Protein AF-A0A377TSP8-F1 (afdb_monomer)

Radius of gyration: 26.3 Å; Cα contacts (8 Å, |Δi|>4): 72; chains: 1; bounding box: 46×57×57 Å

Nearest PDB structures (foldseek):
  7l5s-assembly1_A  TM=8.559E-01  e=8.366E-07  Haemophilus influenzae
  1eu1-assembly1_A  TM=8.272E-01  e=4.445E-06  Cereibacter sphaeroides
  1tmo-assembly1_A  TM=8.104E-01  e=2.132E-06  Shewanella massilia
  1h5n-assembly2_C  TM=8.090E-01  e=1.294E-05  Rhodobacter capsulatus
  1e61-assembly2_C  TM=8.055E-01  e=1.808E-05  Rhodobacter capsulatus

Structure (mmCIF, N/CA/C/O backbone):
data_AF-A0A377TSP8-F1
#
_entry.id   AF-A0A377TSP8-F1
#
loop_
_atom_site.group_PDB
_atom_site.id
_atom_site.type_symbol
_atom_site.label_atom_id
_atom_site.label_alt_id
_atom_site.label_comp_id
_atom_site.label_asym_id
_atom_site.label_entity_id
_atom_site.label_seq_id
_atom_site.pdbx_PDB_ins_code
_atom_site.Cartn_x
_atom_site.Cartn_y
_atom_site.Cartn_z
_atom_site.occupancy
_atom_site.B_iso_or_equiv
_atom_site.auth_seq_id
_atom_site.auth_comp_id
_atom_site.auth_asym_id
_atom_site.auth_atom_id
_atom_site.pdbx_PDB_model_num
ATOM 1 N N . MET A 1 1 ? -1.078 0.294 -23.246 1.00 33.03 1 MET A N 1
ATOM 2 C CA . MET A 1 1 ? -0.775 -0.503 -22.039 1.00 33.03 1 MET A CA 1
ATOM 3 C C . MET A 1 1 ? 0.302 -1.528 -22.399 1.00 33.03 1 MET A C 1
ATOM 5 O O . MET A 1 1 ? -0.019 -2.595 -22.901 1.00 33.03 1 MET A O 1
ATOM 9 N N . ARG A 1 2 ? 1.591 -1.161 -22.303 1.00 28.62 2 ARG A N 1
ATOM 10 C CA . ARG A 1 2 ? 2.708 -2.068 -22.632 1.00 28.62 2 ARG A CA 1
ATOM 11 C C . ARG A 1 2 ? 3.030 -2.880 -21.377 1.00 28.62 2 ARG A C 1
ATOM 13 O O . ARG A 1 2 ? 3.589 -2.342 -20.430 1.00 28.62 2 ARG A O 1
ATOM 20 N N . SER A 1 3 ? 2.580 -4.131 -21.360 1.00 34.50 3 SER A N 1
ATOM 21 C CA . SER A 1 3 ? 2.859 -5.092 -20.291 1.00 34.50 3 SER A CA 1
ATOM 22 C C . SER A 1 3 ? 4.369 -5.325 -20.169 1.00 34.50 3 SER A C 1
ATOM 24 O O . SER A 1 3 ? 5.072 -5.412 -21.179 1.00 34.50 3 SER A O 1
ATOM 26 N N . GLN A 1 4 ? 4.864 -5.386 -18.934 1.00 37.69 4 GLN A N 1
ATOM 27 C CA . GLN A 1 4 ? 6.254 -5.682 -18.598 1.00 37.69 4 GLN A CA 1
ATOM 28 C C . GLN A 1 4 ? 6.588 -7.142 -18.958 1.00 37.69 4 GLN A C 1
ATOM 30 O O . GLN A 1 4 ? 6.517 -8.024 -18.113 1.00 37.69 4 GLN A O 1
ATOM 35 N N . ASP A 1 5 ? 6.952 -7.406 -20.215 1.00 39.69 5 ASP A N 1
ATOM 36 C CA . ASP A 1 5 ? 7.371 -8.741 -20.691 1.00 39.69 5 ASP A CA 1
ATOM 37 C C . ASP A 1 5 ? 8.892 -8.826 -20.952 1.00 39.69 5 ASP A C 1
ATOM 39 O O . ASP A 1 5 ? 9.385 -9.650 -21.720 1.00 39.69 5 ASP A O 1
ATOM 43 N N . ARG A 1 6 ? 9.683 -7.944 -20.323 1.00 42.44 6 ARG A N 1
ATOM 44 C CA . ARG A 1 6 ? 11.152 -7.941 -20.438 1.00 42.44 6 ARG A CA 1
ATOM 45 C C . ARG A 1 6 ? 11.758 -8.910 -19.419 1.00 42.44 6 ARG A C 1
ATOM 47 O O . ARG A 1 6 ? 12.236 -8.485 -18.376 1.00 42.44 6 ARG A O 1
ATOM 54 N N . GLY A 1 7 ? 11.703 -10.214 -19.691 1.00 41.88 7 GLY A N 1
ATOM 55 C CA . GLY A 1 7 ? 12.480 -11.187 -18.906 1.00 41.88 7 GLY A CA 1
ATOM 56 C C . GLY A 1 7 ? 12.037 -12.646 -18.973 1.00 41.88 7 GLY A C 1
ATOM 57 O O . GLY A 1 7 ? 12.792 -13.531 -18.571 1.00 41.88 7 GLY A O 1
ATOM 58 N N . ARG A 1 8 ? 10.849 -12.957 -19.503 1.00 48.16 8 ARG A N 1
ATOM 59 C CA . ARG A 1 8 ? 10.430 -14.355 -19.6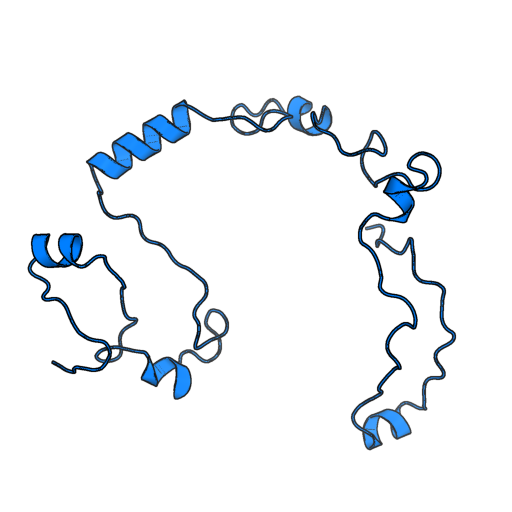48 1.00 48.16 8 ARG A CA 1
ATOM 60 C C . ARG A 1 8 ? 11.075 -14.962 -20.890 1.00 48.16 8 ARG A C 1
ATOM 62 O O . ARG A 1 8 ? 10.589 -14.794 -22.005 1.00 48.16 8 ARG A O 1
ATOM 69 N N . ARG A 1 9 ? 12.147 -15.744 -20.704 1.00 49.00 9 ARG A N 1
ATOM 70 C CA . ARG A 1 9 ? 12.469 -16.815 -21.660 1.00 49.00 9 ARG A CA 1
ATOM 71 C C . ARG A 1 9 ? 11.194 -17.645 -21.803 1.00 49.00 9 ARG A C 1
ATO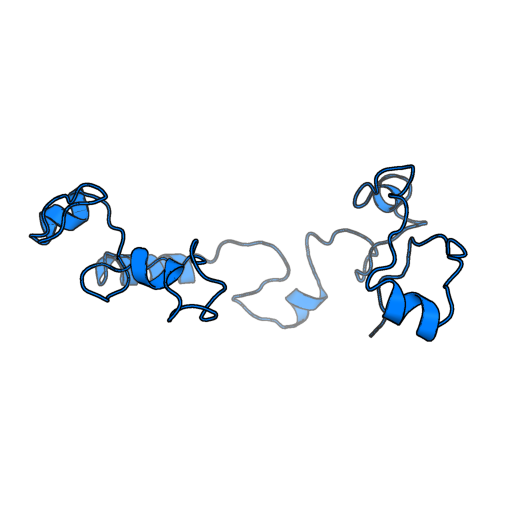M 73 O O . ARG A 1 9 ? 10.751 -18.228 -20.815 1.00 49.00 9 ARG A O 1
ATOM 80 N N . ARG A 1 10 ? 10.575 -17.648 -22.988 1.00 51.38 10 ARG A N 1
ATOM 81 C CA . ARG A 1 10 ? 9.418 -18.498 -23.289 1.00 51.38 10 ARG A CA 1
ATOM 82 C C . ARG A 1 10 ? 9.857 -19.949 -23.109 1.00 51.38 10 ARG A C 1
ATOM 84 O O . ARG A 1 10 ? 10.445 -20.535 -24.011 1.00 51.38 10 ARG A O 1
ATOM 91 N N . ARG A 1 11 ? 9.636 -20.513 -21.920 1.00 58.72 11 ARG A N 1
ATOM 92 C CA . ARG A 1 11 ? 9.660 -21.962 -21.749 1.00 58.72 11 ARG A CA 1
ATOM 93 C C . ARG A 1 11 ? 8.493 -22.478 -22.580 1.00 58.72 11 ARG A C 1
ATOM 95 O O . ARG A 1 11 ? 7.370 -22.009 -22.409 1.00 58.72 11 ARG A O 1
ATOM 102 N N . VAL A 1 12 ? 8.780 -23.372 -23.520 1.00 64.56 12 VAL A N 1
ATOM 103 C CA . VAL A 1 12 ? 7.733 -24.123 -24.209 1.00 64.56 12 VAL A CA 1
ATOM 104 C C . VAL A 1 12 ? 7.140 -25.039 -23.155 1.00 64.56 12 VAL A C 1
ATOM 106 O O . VAL A 1 12 ? 7.745 -26.028 -22.755 1.00 64.56 12 VAL A O 1
ATOM 109 N N . ILE A 1 13 ? 6.006 -24.617 -22.619 1.00 73.62 13 ILE A N 1
ATOM 110 C CA . ILE A 1 13 ? 5.221 -25.406 -21.694 1.00 73.62 13 ILE A CA 1
ATOM 111 C C . ILE A 1 13 ? 4.329 -26.298 -22.555 1.00 73.62 13 ILE A C 1
ATOM 113 O O . ILE A 1 13 ? 3.540 -25.786 -23.348 1.00 73.62 13 ILE A O 1
ATOM 117 N N . ALA A 1 14 ? 4.472 -27.617 -22.423 1.00 81.25 14 ALA A N 1
ATOM 118 C CA . ALA A 1 14 ? 3.518 -28.549 -23.006 1.00 81.25 14 ALA A CA 1
ATOM 119 C C . ALA A 1 14 ? 2.203 -28.435 -22.225 1.00 81.25 14 ALA A C 1
ATOM 121 O O . ALA A 1 14 ? 2.173 -28.687 -21.021 1.00 81.25 14 ALA A O 1
ATOM 122 N N . LEU A 1 15 ? 1.145 -27.998 -22.902 1.00 88.69 15 LEU A N 1
ATOM 123 C CA . LEU A 1 15 ? -0.191 -27.905 -22.325 1.00 88.69 15 LEU A CA 1
ATOM 124 C C . LEU A 1 15 ? -0.973 -29.176 -22.690 1.00 88.69 15 LEU A C 1
ATOM 126 O O . LEU A 1 15 ? -0.930 -29.574 -23.858 1.00 88.69 15 LEU A O 1
ATOM 130 N N . PRO A 1 16 ? -1.669 -29.817 -21.735 1.00 90.06 16 PRO A N 1
ATOM 131 C CA . PRO A 1 16 ? -2.592 -30.905 -22.039 1.00 90.06 16 PRO A CA 1
ATOM 132 C C . PRO A 1 16 ? -3.800 -30.384 -22.833 1.00 90.06 16 PRO A C 1
ATOM 134 O O . PRO A 1 16 ? -3.989 -29.172 -22.991 1.00 90.06 16 PRO A O 1
ATOM 137 N N . SER A 1 17 ? -4.642 -31.298 -23.320 1.00 94.25 17 SER A N 1
ATOM 138 C CA . SER A 1 17 ? -5.948 -30.907 -23.851 1.00 94.25 17 SER A CA 1
ATOM 139 C C . SER A 1 17 ? -6.807 -30.270 -22.747 1.00 94.25 17 SER A C 1
ATOM 141 O O . SER A 1 17 ? -6.559 -30.464 -21.553 1.00 94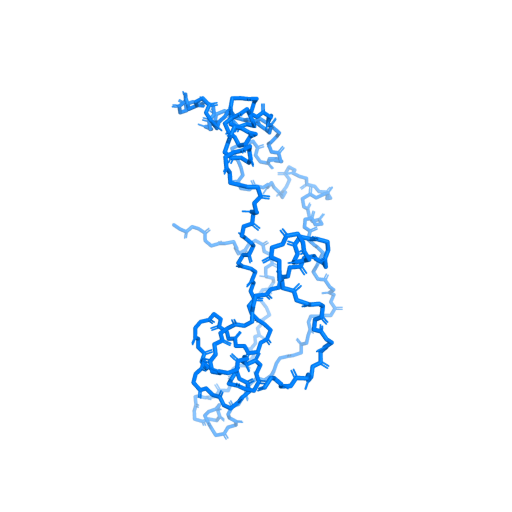.25 17 SER A O 1
ATOM 143 N N . PHE A 1 18 ? -7.824 -29.496 -23.134 1.00 94.44 18 PHE A N 1
ATOM 144 C CA . PHE A 1 18 ? -8.746 -28.911 -22.158 1.00 94.44 18 PHE A CA 1
ATOM 145 C C . PHE A 1 18 ? -9.475 -29.990 -21.347 1.00 94.44 18 PHE A C 1
ATOM 147 O O . PHE A 1 18 ? -9.597 -29.844 -20.134 1.00 94.44 18 PHE A O 1
ATOM 154 N N . ASP A 1 19 ? -9.901 -31.076 -21.997 1.00 97.25 19 ASP A N 1
ATOM 155 C CA . ASP A 1 19 ? -10.613 -32.172 -21.339 1.00 97.25 19 ASP A CA 1
ATOM 156 C C . ASP A 1 19 ? -9.725 -32.867 -20.301 1.00 97.25 19 ASP A C 1
ATOM 158 O O . ASP A 1 19 ? -10.157 -33.083 -19.168 1.00 97.25 19 ASP A O 1
ATOM 162 N N . ASP A 1 20 ? -8.461 -33.132 -20.644 1.00 94.12 20 ASP A N 1
ATOM 163 C CA . ASP A 1 20 ? -7.497 -33.727 -19.713 1.00 94.12 20 ASP A CA 1
ATOM 164 C C . ASP A 1 20 ? -7.201 -32.786 -18.536 1.00 94.12 20 ASP A C 1
ATOM 166 O O . ASP A 1 20 ? -7.173 -33.222 -17.386 1.00 94.12 20 ASP A O 1
ATOM 170 N N . PHE A 1 21 ? -7.025 -31.484 -18.793 1.00 94.62 21 PHE A N 1
ATOM 171 C CA . PHE A 1 21 ? -6.851 -30.479 -17.739 1.00 94.62 21 PHE A CA 1
ATOM 172 C C . PHE A 1 21 ? -8.064 -30.419 -16.806 1.00 94.62 21 PHE A C 1
ATOM 174 O O . PHE A 1 21 ? -7.906 -30.381 -15.586 1.00 94.62 21 PHE A O 1
ATOM 181 N N . TRP A 1 22 ? -9.272 -30.424 -17.367 1.00 95.88 22 TRP A N 1
ATOM 182 C CA . TRP A 1 22 ? -10.507 -30.354 -16.594 1.00 95.88 22 TRP A CA 1
ATOM 183 C C . TRP A 1 22 ? -10.696 -31.593 -15.714 1.00 95.88 22 TRP A C 1
ATOM 185 O O . TRP A 1 22 ? -11.108 -31.466 -14.563 1.00 95.88 22 TRP A O 1
ATOM 195 N N . GLN A 1 23 ? -10.333 -32.779 -16.217 1.00 96.31 23 GLN A N 1
ATOM 196 C CA . GLN A 1 23 ? -10.331 -34.018 -15.433 1.00 96.31 23 GLN A CA 1
ATOM 197 C C . GLN A 1 23 ? -9.258 -34.021 -14.332 1.00 96.31 23 GLN A C 1
ATOM 199 O O . GLN A 1 23 ? -9.509 -34.527 -13.240 1.00 96.31 23 GLN A O 1
ATOM 204 N N . GLN A 1 24 ? -8.078 -33.453 -14.595 1.00 94.38 24 GLN A N 1
ATOM 205 C CA . GLN A 1 24 ? -6.974 -33.367 -13.630 1.00 94.38 24 GLN A CA 1
ATOM 206 C C . GLN A 1 24 ? -7.186 -32.273 -12.567 1.00 94.38 24 GLN A C 1
ATOM 208 O O . GLN A 1 24 ? -6.638 -32.367 -11.470 1.00 94.38 24 GLN A O 1
ATOM 213 N N . GLY A 1 25 ? -7.965 -31.228 -12.870 1.00 95.25 25 GLY A N 1
ATOM 214 C CA . GLY A 1 25 ? -8.328 -30.126 -11.966 1.00 95.25 25 GLY A CA 1
ATOM 215 C C . GLY A 1 25 ? -7.217 -29.101 -11.696 1.00 95.25 25 GLY A C 1
ATOM 216 O O . GLY A 1 25 ? -7.502 -27.971 -11.296 1.00 95.25 25 GLY A O 1
ATOM 217 N N . VAL A 1 26 ? -5.955 -29.459 -11.937 1.00 93.44 26 VAL A N 1
ATOM 218 C CA . VAL A 1 26 ? -4.782 -28.592 -11.786 1.00 93.44 26 VAL A CA 1
ATOM 219 C C . VAL A 1 26 ? -3.700 -28.978 -12.794 1.00 93.44 26 VAL A C 1
ATOM 221 O O . VAL A 1 26 ? -3.556 -30.140 -13.159 1.00 93.44 26 VAL A O 1
ATOM 224 N N . LEU A 1 27 ? -2.916 -27.990 -13.226 1.00 91.00 27 LEU A N 1
ATOM 225 C CA . LEU A 1 27 ? -1.695 -28.186 -14.000 1.00 91.00 27 LEU A CA 1
ATOM 226 C C . LEU A 1 27 ? -0.538 -27.522 -13.254 1.00 91.00 27 LEU A C 1
ATOM 228 O O . LEU A 1 27 ? -0.496 -26.296 -13.130 1.00 91.00 27 LEU A O 1
ATOM 232 N N . GLU A 1 28 ? 0.385 -28.330 -12.742 1.00 87.94 28 GLU A N 1
ATOM 233 C CA . GLU A 1 28 ? 1.549 -27.851 -11.997 1.00 87.94 28 GLU A CA 1
ATOM 234 C C . GLU A 1 28 ? 2.776 -27.712 -12.904 1.00 87.94 28 GLU A C 1
ATOM 236 O O . GLU A 1 28 ? 3.043 -28.552 -13.763 1.00 87.94 28 GLU A O 1
ATOM 241 N N . TYR A 1 29 ? 3.561 -26.656 -12.684 1.00 83.56 29 TYR A N 1
ATOM 242 C CA . TYR A 1 29 ? 4.831 -26.440 -13.372 1.00 83.56 29 TYR A CA 1
ATOM 243 C C . TYR A 1 29 ? 5.986 -26.458 -12.386 1.00 83.56 29 TYR A C 1
ATOM 245 O O . TYR A 1 29 ? 5.882 -25.928 -11.278 1.00 83.56 29 TYR A O 1
ATOM 253 N N . SER A 1 30 ? 7.126 -26.991 -12.822 1.00 83.50 30 SER A N 1
ATOM 254 C CA . SER A 1 30 ? 8.354 -26.920 -12.038 1.00 83.50 30 SER A CA 1
ATOM 255 C C . SER A 1 30 ? 8.754 -25.466 -11.799 1.00 83.50 30 SER A C 1
ATOM 257 O O . SER A 1 30 ? 8.749 -24.638 -12.720 1.00 83.50 30 SER A O 1
ATOM 259 N N . ALA A 1 31 ? 9.159 -25.177 -10.563 1.00 82.25 31 ALA A N 1
ATOM 260 C CA . ALA A 1 31 ? 9.761 -23.901 -10.213 1.00 82.25 31 ALA A CA 1
ATOM 261 C C . ALA A 1 31 ? 10.954 -23.582 -11.144 1.00 82.25 31 ALA A C 1
ATOM 263 O O . ALA A 1 31 ? 11.619 -24.491 -11.658 1.00 82.25 31 ALA A O 1
ATOM 264 N N . PRO A 1 32 ? 11.238 -22.295 -11.404 1.00 81.81 32 PRO A N 1
ATOM 265 C CA . PRO A 1 32 ? 12.413 -21.918 -12.176 1.00 81.81 32 PRO A CA 1
ATOM 266 C C . PRO A 1 32 ? 13.694 -22.399 -11.478 1.00 81.81 32 PRO A C 1
ATOM 268 O O . PRO A 1 32 ? 13.832 -22.279 -10.266 1.00 81.81 32 PRO A O 1
ATOM 271 N N . GLU A 1 33 ? 14.657 -22.894 -12.260 1.00 84.62 33 GLU A N 1
ATOM 272 C CA . GLU A 1 33 ? 15.947 -23.399 -11.746 1.00 84.62 33 GLU A CA 1
ATOM 273 C C . GLU A 1 33 ? 16.790 -22.320 -11.063 1.00 84.62 33 GLU A C 1
ATOM 275 O O . GLU A 1 33 ? 17.664 -22.621 -10.255 1.00 84.62 33 GLU A O 1
ATOM 280 N N . ARG A 1 34 ? 16.566 -21.052 -11.421 1.00 85.81 34 ARG A N 1
ATOM 281 C CA . ARG A 1 34 ? 17.282 -19.907 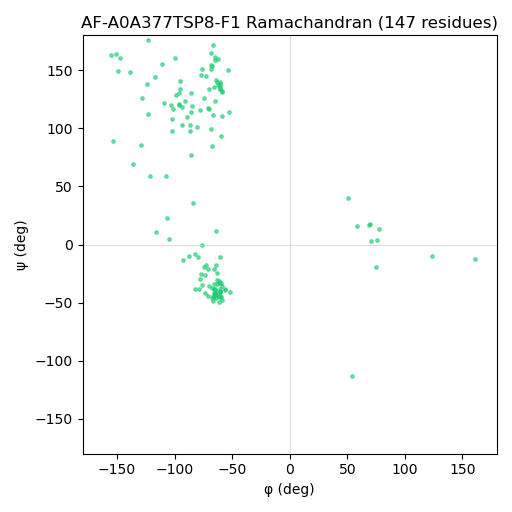-10.862 1.00 85.81 34 ARG A CA 1
ATOM 282 C C . ARG A 1 34 ? 16.283 -18.919 -10.274 1.00 85.81 34 ARG A C 1
ATOM 284 O O . ARG A 1 34 ? 15.271 -18.642 -10.926 1.00 85.81 34 ARG A O 1
ATOM 291 N N . PRO A 1 35 ? 16.569 -18.350 -9.092 1.00 86.75 35 PRO A N 1
ATOM 292 C CA . PRO A 1 35 ? 15.730 -17.312 -8.524 1.00 86.75 35 PRO A CA 1
ATOM 293 C C . PRO A 1 35 ? 15.757 -16.075 -9.423 1.00 86.75 35 PRO A C 1
ATOM 295 O O . PRO A 1 35 ? 16.798 -15.693 -9.962 1.00 86.75 35 PRO A O 1
ATOM 298 N N . GLN A 1 36 ? 14.606 -15.426 -9.568 1.00 88.50 36 GLN A N 1
ATOM 299 C CA . GLN A 1 36 ? 14.538 -14.119 -10.203 1.00 88.50 36 GLN A CA 1
ATOM 300 C C . GLN A 1 36 ? 15.007 -13.061 -9.200 1.00 88.50 36 GLN A C 1
ATOM 302 O O . GLN A 1 36 ? 14.367 -12.848 -8.173 1.00 88.50 36 GLN A O 1
ATOM 307 N N . ILE A 1 37 ? 16.120 -12.390 -9.501 1.00 93.38 37 ILE A N 1
ATOM 308 C CA . ILE A 1 37 ? 16.652 -11.307 -8.669 1.00 93.38 37 ILE A CA 1
ATOM 309 C C . ILE A 1 37 ? 16.122 -9.977 -9.210 1.00 93.38 37 ILE A C 1
ATOM 311 O O . ILE A 1 37 ? 16.377 -9.615 -10.361 1.00 93.38 37 ILE A O 1
ATOM 315 N N . PHE A 1 38 ? 15.367 -9.250 -8.385 1.00 94.75 38 PHE A N 1
ATOM 316 C CA . PHE A 1 38 ? 14.785 -7.964 -8.765 1.00 94.75 38 PHE A CA 1
ATOM 317 C C . PHE A 1 38 ? 15.879 -6.965 -9.176 1.00 94.75 38 PHE A C 1
ATOM 319 O O . PHE A 1 38 ? 16.871 -6.801 -8.469 1.00 94.75 38 PHE A O 1
ATOM 326 N N . LEU A 1 39 ? 15.696 -6.314 -10.331 1.00 95.69 39 LEU A N 1
ATOM 327 C CA . LEU A 1 39 ? 16.616 -5.326 -10.917 1.00 95.69 39 LEU A CA 1
ATOM 328 C C . LEU A 1 39 ? 18.053 -5.813 -11.195 1.00 95.69 39 LEU A C 1
ATOM 330 O O . LEU A 1 39 ? 18.924 -4.979 -11.434 1.00 95.69 39 LEU A O 1
ATOM 334 N N . ALA A 1 40 ? 18.321 -7.124 -11.213 1.00 95.75 40 ALA A N 1
ATOM 335 C CA . ALA A 1 40 ? 19.672 -7.635 -11.466 1.00 95.75 40 ALA A CA 1
ATOM 336 C C . ALA A 1 40 ? 20.235 -7.202 -12.828 1.00 95.75 40 ALA A C 1
ATOM 338 O O . ALA A 1 40 ? 21.367 -6.730 -12.888 1.00 95.75 40 ALA A O 1
ATOM 339 N N . ASP A 1 41 ? 19.433 -7.292 -13.891 1.00 95.25 41 ASP A N 1
ATOM 340 C CA . ASP A 1 41 ? 19.858 -6.905 -15.242 1.00 95.25 41 ASP A CA 1
ATOM 341 C C . ASP A 1 41 ? 20.110 -5.394 -15.347 1.00 95.25 41 ASP A C 1
ATOM 343 O O . ASP A 1 41 ? 21.146 -4.980 -15.858 1.00 95.25 41 ASP A O 1
ATOM 347 N N . PHE A 1 42 ? 19.217 -4.568 -14.783 1.00 97.38 42 PHE A N 1
ATOM 348 C CA . PHE A 1 42 ? 19.408 -3.113 -14.706 1.00 97.38 42 PHE A CA 1
ATOM 349 C C . PHE A 1 42 ? 20.667 -2.744 -13.908 1.00 97.38 42 PHE A C 1
ATOM 351 O O . PHE A 1 42 ? 21.407 -1.848 -14.298 1.00 97.38 42 PHE A O 1
ATOM 358 N N . ARG A 1 43 ? 20.942 -3.444 -12.799 1.00 97.31 43 ARG A N 1
ATOM 359 C CA . ARG A 1 43 ? 22.166 -3.248 -12.008 1.00 97.31 43 ARG A CA 1
ATOM 360 C C . ARG A 1 43 ? 23.421 -3.650 -12.787 1.00 97.31 43 ARG A C 1
ATOM 362 O O . ARG A 1 43 ? 24.454 -3.015 -12.603 1.00 97.31 43 ARG A O 1
ATOM 369 N N . ALA A 1 44 ? 23.353 -4.718 -13.580 1.00 97.19 44 ALA A N 1
ATOM 370 C CA . ALA A 1 44 ? 24.486 -5.224 -14.346 1.00 97.19 44 ALA A CA 1
ATOM 371 C C . ALA A 1 44 ? 24.818 -4.335 -15.553 1.00 97.19 44 ALA A C 1
ATOM 373 O O . ALA A 1 44 ? 25.992 -4.091 -15.816 1.00 97.19 44 ALA A O 1
ATOM 374 N N . ASP A 1 45 ? 23.798 -3.860 -16.271 1.00 97.38 45 ASP A N 1
ATOM 375 C CA . ASP A 1 45 ? 23.949 -3.013 -17.455 1.00 97.38 45 ASP A CA 1
ATOM 376 C C . ASP A 1 45 ? 22.698 -2.123 -17.648 1.00 97.38 45 ASP A C 1
ATOM 378 O O . ASP A 1 45 ? 21.736 -2.524 -18.312 1.00 97.38 45 ASP A O 1
ATOM 382 N N . PRO A 1 46 ? 22.670 -0.916 -17.050 1.00 96.62 46 PRO A N 1
ATOM 383 C CA . PRO A 1 46 ? 21.497 -0.040 -17.082 1.00 96.62 46 PRO A CA 1
ATOM 384 C C . PRO A 1 46 ? 21.236 0.585 -18.457 1.00 96.62 46 PRO A C 1
ATOM 386 O O . PRO A 1 46 ? 20.107 0.984 -18.728 1.00 96.62 46 PRO A O 1
ATOM 389 N N . GLU A 1 47 ? 22.245 0.659 -19.328 1.00 96.81 47 GLU A N 1
ATOM 390 C CA . GLU A 1 47 ? 22.091 1.189 -20.688 1.00 96.81 47 GLU A CA 1
ATOM 391 C C . GLU A 1 47 ? 21.445 0.140 -21.603 1.00 96.81 47 GLU A C 1
ATOM 393 O O . GLU A 1 47 ? 20.570 0.455 -22.413 1.00 96.81 47 GLU A O 1
ATOM 398 N N . ARG A 1 48 ? 21.807 -1.139 -21.430 1.00 97.38 48 ARG A N 1
ATOM 399 C CA . ARG A 1 48 ? 21.172 -2.255 -22.143 1.00 97.38 48 ARG A CA 1
ATOM 400 C C . ARG A 1 48 ? 19.799 -2.622 -21.585 1.00 97.38 48 ARG A C 1
ATOM 402 O O . ARG A 1 48 ? 18.917 -3.023 -22.350 1.00 97.38 48 ARG A O 1
ATOM 409 N N . TYR A 1 49 ? 19.609 -2.504 -20.273 1.00 97.25 49 TYR A N 1
ATOM 410 C CA . TYR A 1 49 ? 18.372 -2.868 -19.580 1.00 97.25 49 TYR A CA 1
ATOM 411 C C . TYR A 1 49 ? 17.756 -1.679 -18.826 1.00 97.25 49 TYR A C 1
ATOM 413 O O . TYR A 1 49 ? 17.555 -1.771 -17.613 1.00 97.25 49 TYR A O 1
ATOM 421 N N . PRO A 1 50 ? 17.409 -0.573 -19.513 1.00 97.88 50 PRO A N 1
ATOM 422 C CA . PRO A 1 50 ? 16.905 0.627 -18.858 1.00 97.88 50 PRO A CA 1
ATOM 423 C C . PRO A 1 50 ? 15.521 0.401 -18.242 1.00 97.88 50 PRO A C 1
ATOM 425 O O . PRO A 1 50 ? 14.704 -0.388 -18.742 1.00 97.88 50 PRO A O 1
ATOM 428 N N . LEU A 1 51 ? 15.237 1.148 -17.174 1.00 97.75 51 LEU A N 1
ATOM 429 C CA . LEU A 1 51 ? 13.907 1.224 -16.574 1.00 97.75 51 LEU A CA 1
ATOM 430 C C . LEU A 1 51 ? 12.922 1.934 -17.508 1.00 97.75 51 LEU A C 1
ATOM 432 O O . LEU A 1 51 ? 13.294 2.613 -18.459 1.00 97.75 51 LEU A O 1
ATOM 436 N N . SER A 1 52 ? 11.628 1.790 -17.228 1.00 96.88 52 SER A N 1
ATOM 437 C CA . SER A 1 52 ? 10.557 2.432 -18.011 1.00 96.88 52 SER A CA 1
ATOM 438 C C . SER A 1 52 ? 10.270 3.876 -17.569 1.00 96.88 52 SER A C 1
ATOM 440 O O . SER A 1 52 ? 9.118 4.301 -17.562 1.00 96.88 52 SER A O 1
ATOM 442 N N . THR A 1 53 ? 11.305 4.612 -17.170 1.00 97.31 53 THR A N 1
ATOM 443 C CA . THR A 1 53 ? 11.258 6.040 -16.817 1.00 97.31 53 THR A CA 1
ATOM 444 C C . THR A 1 53 ? 11.758 6.894 -17.990 1.00 97.31 53 THR A C 1
ATOM 446 O O . THR A 1 53 ? 12.456 6.361 -18.858 1.00 97.31 53 THR A O 1
ATOM 449 N N . PRO A 1 54 ? 11.445 8.205 -18.048 1.00 96.88 54 PRO A N 1
ATOM 450 C CA . PRO A 1 54 ? 11.958 9.099 -19.092 1.00 96.88 54 PRO A CA 1
ATOM 451 C C . PRO A 1 54 ? 13.483 9.062 -19.257 1.00 96.88 54 PRO A C 1
ATOM 453 O O . PRO A 1 54 ? 13.980 9.044 -20.380 1.00 96.88 54 PRO A O 1
ATOM 456 N N . SER A 1 55 ? 14.225 9.005 -18.151 1.00 96.56 55 SER A N 1
ATOM 457 C CA . SER A 1 55 ? 15.692 8.899 -18.154 1.00 96.56 55 SER A CA 1
ATOM 458 C C . SER A 1 55 ? 16.239 7.478 -18.343 1.00 96.56 55 SER A C 1
ATOM 460 O O . SER A 1 55 ? 17.453 7.303 -18.441 1.00 96.56 55 SER A O 1
ATOM 462 N N . GLY A 1 56 ? 15.388 6.448 -18.314 1.00 97.62 56 GLY A N 1
ATOM 463 C CA . GLY A 1 56 ? 15.814 5.046 -18.252 1.00 97.62 56 GLY A CA 1
ATOM 464 C C . GLY A 1 56 ? 16.422 4.618 -16.906 1.00 97.62 56 GLY A C 1
ATOM 465 O O . GLY A 1 56 ? 16.858 3.475 -16.769 1.00 97.62 56 GLY A O 1
ATOM 466 N N . LYS A 1 57 ? 16.452 5.505 -15.901 1.00 97.31 57 LYS A N 1
ATOM 467 C CA . LYS A 1 57 ? 17.077 5.307 -14.579 1.00 97.31 57 LYS A CA 1
ATOM 468 C C . LYS A 1 57 ? 16.070 5.497 -13.443 1.00 97.31 57 LYS A C 1
ATOM 470 O O . LYS A 1 57 ? 14.913 5.849 -13.664 1.00 97.31 57 LYS A O 1
ATOM 475 N N . ILE A 1 58 ? 16.501 5.254 -12.206 1.00 97.81 58 ILE A N 1
ATOM 476 C CA . ILE A 1 58 ? 15.729 5.651 -11.022 1.00 97.81 58 ILE A CA 1
ATOM 477 C C . ILE A 1 58 ? 15.790 7.179 -10.925 1.00 97.81 58 ILE A C 1
ATOM 479 O O . ILE A 1 58 ? 16.871 7.747 -10.773 1.00 97.81 58 ILE A O 1
ATOM 483 N N . GLU A 1 59 ? 14.642 7.840 -11.028 1.00 97.75 59 GLU A N 1
ATOM 484 C CA . GLU A 1 59 ? 14.554 9.299 -10.987 1.00 97.75 59 GLU A CA 1
ATOM 485 C C . GLU A 1 59 ? 14.391 9.783 -9.548 1.00 97.75 59 GLU A C 1
ATOM 487 O O . GLU A 1 59 ? 13.343 9.600 -8.936 1.00 97.75 59 GLU A O 1
ATOM 492 N N . LEU A 1 60 ? 15.436 10.414 -9.007 1.00 97.81 60 LEU A N 1
ATOM 493 C CA . LEU A 1 60 ? 15.355 11.111 -7.716 1.00 97.81 60 LEU A CA 1
ATOM 494 C C . LEU A 1 60 ? 14.581 12.434 -7.831 1.00 97.81 60 LEU A C 1
ATOM 496 O O . LEU A 1 60 ? 13.986 12.891 -6.859 1.00 97.81 60 LEU A O 1
ATOM 500 N N . PHE A 1 61 ? 14.582 13.018 -9.032 1.00 98.12 61 PHE A N 1
ATOM 501 C CA . PHE A 1 61 ? 13.753 14.150 -9.419 1.00 98.12 61 PHE A CA 1
ATOM 502 C C . PHE A 1 61 ? 13.010 13.821 -10.719 1.00 98.12 61 PHE A C 1
ATOM 504 O O . PHE A 1 61 ? 13.638 13.485 -11.722 1.00 98.12 61 PHE A O 1
ATOM 511 N N . SER A 1 62 ? 11.687 13.953 -10.713 1.00 98.00 62 SER A N 1
ATOM 512 C CA . SER A 1 62 ? 10.815 13.782 -11.869 1.00 98.00 62 SER A CA 1
ATOM 513 C C . SER A 1 62 ? 10.394 15.140 -12.428 1.00 98.00 62 SER A C 1
ATOM 515 O O . SER A 1 62 ? 9.550 15.838 -11.859 1.00 98.00 62 SER A O 1
ATOM 517 N N . ALA A 1 63 ? 10.946 15.494 -13.592 1.00 97.62 63 ALA A N 1
ATOM 518 C CA . ALA A 1 63 ? 10.548 16.693 -14.330 1.00 97.62 63 ALA A CA 1
ATOM 519 C C . ALA A 1 63 ? 9.071 16.648 -14.752 1.00 97.62 63 ALA A C 1
ATOM 521 O O . ALA A 1 63 ? 8.403 17.679 -14.767 1.00 97.62 63 ALA A O 1
ATOM 522 N N . THR A 1 64 ? 8.545 15.454 -15.044 1.00 97.31 64 THR A N 1
ATOM 523 C CA . THR A 1 64 ? 7.128 15.255 -15.368 1.00 97.31 64 THR A CA 1
ATOM 524 C C . THR A 1 64 ? 6.229 15.664 -14.206 1.00 97.31 64 THR A C 1
ATOM 526 O O . THR A 1 64 ? 5.305 16.441 -14.415 1.00 97.31 64 THR A O 1
ATOM 529 N N . VAL A 1 65 ? 6.515 15.189 -12.987 1.00 97.50 65 VAL A N 1
ATOM 530 C CA . VAL A 1 65 ? 5.727 15.547 -11.794 1.00 97.50 65 VAL A CA 1
ATOM 531 C C . VAL A 1 65 ? 5.881 17.032 -11.466 1.00 97.50 65 VAL A C 1
ATOM 533 O O . VAL A 1 65 ? 4.883 17.715 -11.255 1.00 97.50 65 VAL A O 1
ATOM 536 N N . ALA A 1 66 ? 7.110 17.563 -11.498 1.00 97.62 66 ALA A N 1
ATOM 537 C CA . ALA A 1 66 ? 7.356 18.986 -11.260 1.00 97.62 66 ALA A CA 1
ATOM 538 C C . ALA A 1 66 ? 6.605 19.895 -12.253 1.00 97.62 66 ALA A C 1
ATOM 540 O O . ALA A 1 66 ? 6.119 20.957 -11.868 1.00 97.62 66 ALA A O 1
ATOM 541 N N . GLY A 1 67 ? 6.468 19.466 -13.512 1.00 97.81 67 GLY A N 1
ATOM 542 C CA . GLY A 1 67 ? 5.759 20.201 -14.560 1.00 97.81 67 GLY A CA 1
ATOM 543 C C . GLY A 1 67 ? 4.258 20.388 -14.312 1.00 97.81 67 GLY A C 1
ATOM 544 O O . GLY A 1 67 ? 3.669 21.281 -14.915 1.00 97.81 67 GLY A O 1
ATOM 545 N N . PHE A 1 68 ? 3.637 19.609 -13.417 1.00 97.62 68 PHE A N 1
ATOM 546 C CA . PHE A 1 68 ? 2.238 19.822 -13.025 1.00 97.62 68 PHE A CA 1
ATOM 547 C C . PHE A 1 68 ? 2.043 21.034 -12.105 1.00 97.62 68 PHE A C 1
ATOM 549 O O . PHE A 1 68 ? 0.929 21.540 -12.001 1.00 97.62 68 PHE A O 1
ATOM 556 N N . GLY A 1 69 ? 3.104 21.511 -11.443 1.00 96.38 69 GLY A N 1
ATOM 557 C CA . GLY A 1 69 ? 3.045 22.697 -10.584 1.00 96.38 69 GLY A CA 1
ATOM 558 C C . GLY A 1 69 ? 2.253 22.516 -9.281 1.00 96.38 69 GLY A C 1
ATOM 559 O O . GLY A 1 69 ? 1.868 23.509 -8.668 1.00 96.38 69 GLY A O 1
ATOM 560 N N . TYR A 1 70 ? 2.001 21.278 -8.844 1.00 95.19 70 TYR A N 1
ATOM 561 C CA . TYR A 1 70 ? 1.324 20.998 -7.574 1.00 95.19 70 TYR A CA 1
ATOM 562 C C . TYR A 1 70 ? 2.261 21.240 -6.387 1.00 95.19 70 TYR A C 1
ATOM 564 O O . TYR A 1 70 ? 3.353 20.674 -6.320 1.00 95.19 70 TYR A O 1
ATOM 572 N N . ARG A 1 71 ? 1.828 22.062 -5.425 1.00 92.25 71 ARG A N 1
ATOM 573 C CA . ARG A 1 71 ? 2.622 22.401 -4.230 1.00 92.25 71 ARG A CA 1
ATOM 574 C C . ARG A 1 71 ? 2.848 21.170 -3.352 1.00 92.25 71 ARG A C 1
ATOM 576 O O . ARG A 1 71 ? 3.938 20.971 -2.834 1.00 92.25 71 ARG A O 1
ATOM 583 N N . GLU A 1 72 ? 1.805 20.369 -3.180 1.00 92.62 72 GLU A N 1
ATOM 584 C CA . GLU A 1 72 ? 1.745 19.179 -2.331 1.00 92.62 72 GLU A CA 1
ATOM 585 C C . GLU A 1 72 ? 2.535 17.986 -2.893 1.00 92.62 72 GLU A C 1
ATOM 587 O O . GLU A 1 72 ? 2.857 17.047 -2.165 1.00 92.62 72 GLU A O 1
ATOM 592 N N . CYS A 1 73 ? 2.867 18.021 -4.185 1.00 95.50 73 CYS A N 1
ATOM 593 C CA . CYS A 1 73 ? 3.557 16.946 -4.887 1.00 95.50 73 CYS A CA 1
ATOM 594 C C . CYS A 1 73 ? 4.672 17.521 -5.777 1.00 95.50 73 CYS A C 1
ATOM 596 O O . CYS A 1 73 ? 4.561 17.505 -7.006 1.00 95.50 73 CYS A O 1
ATOM 598 N N . PRO A 1 74 ? 5.754 18.056 -5.179 1.00 94.69 74 PRO A N 1
ATOM 599 C CA . PRO A 1 74 ? 6.916 18.469 -5.941 1.00 94.69 74 PRO A CA 1
ATOM 600 C C . PRO A 1 74 ? 7.562 17.243 -6.590 1.00 94.69 74 PRO A C 1
ATOM 602 O O . PRO A 1 74 ? 7.407 16.110 -6.136 1.00 94.69 74 PRO A O 1
ATOM 605 N N . GLY A 1 75 ? 8.340 17.465 -7.650 1.00 97.62 75 GLY A N 1
ATOM 606 C CA . GLY A 1 75 ? 8.983 16.390 -8.412 1.00 97.62 75 GLY A CA 1
ATOM 607 C C . GLY A 1 75 ? 10.023 15.558 -7.653 1.00 97.62 75 GLY A C 1
ATOM 608 O O . GLY A 1 75 ? 10.759 14.822 -8.291 1.00 97.62 75 GLY A O 1
ATOM 609 N N . HIS A 1 76 ? 10.139 15.666 -6.333 1.00 97.56 76 HIS A N 1
ATOM 610 C CA . HIS A 1 76 ? 11.076 14.910 -5.507 1.00 97.56 76 HIS A CA 1
ATOM 611 C C . HIS A 1 76 ? 10.475 14.643 -4.116 1.00 97.56 76 HIS A C 1
ATOM 613 O O . HIS A 1 76 ? 9.550 15.345 -3.702 1.00 97.56 76 HIS A O 1
ATOM 619 N N . PRO A 1 77 ? 10.995 13.651 -3.368 1.00 96.88 77 PRO A N 1
ATOM 620 C CA . PRO A 1 77 ? 10.597 13.431 -1.983 1.00 96.88 77 PRO A CA 1
ATOM 621 C C . PRO A 1 77 ? 10.866 14.668 -1.128 1.00 96.88 77 PRO A C 1
ATOM 623 O O . PRO A 1 77 ? 11.964 15.222 -1.156 1.00 96.88 77 PRO A O 1
ATOM 626 N N . TRP A 1 78 ? 9.877 15.076 -0.345 1.00 94.12 78 TRP A N 1
ATOM 627 C CA . TRP A 1 78 ? 9.949 16.285 0.463 1.00 94.12 78 TRP A CA 1
ATOM 628 C C . TRP A 1 78 ? 9.090 16.143 1.723 1.00 94.12 78 TRP A C 1
ATOM 630 O O . TRP A 1 78 ? 8.241 15.254 1.812 1.00 94.12 78 TRP A O 1
ATOM 640 N N . TRP A 1 79 ? 9.322 17.018 2.698 1.00 95.94 79 TRP A N 1
ATOM 641 C CA . TRP A 1 79 ? 8.516 17.121 3.911 1.00 95.94 79 TRP A CA 1
ATOM 642 C C . TRP A 1 79 ? 7.587 18.335 3.817 1.00 95.94 79 TRP A C 1
ATOM 644 O O . TRP A 1 79 ? 8.067 19.464 3.705 1.00 95.94 79 TRP A O 1
ATOM 654 N N . ASP A 1 80 ? 6.270 18.114 3.880 1.00 95.69 80 ASP A N 1
ATOM 655 C CA . ASP A 1 80 ? 5.283 19.199 3.875 1.00 95.69 80 ASP A CA 1
ATOM 656 C C . ASP A 1 80 ? 5.038 19.716 5.302 1.00 95.69 80 ASP A C 1
ATOM 658 O O . ASP A 1 80 ? 4.248 19.162 6.070 1.00 95.69 80 ASP A O 1
ATOM 662 N N . GLU A 1 81 ? 5.712 20.813 5.654 1.00 95.69 81 GLU A N 1
ATOM 663 C CA . GLU A 1 81 ? 5.576 21.444 6.971 1.00 95.69 81 GLU A CA 1
ATOM 664 C C . GLU A 1 81 ? 4.156 21.980 7.230 1.00 95.69 81 GLU A C 1
ATOM 666 O O . GLU A 1 81 ? 3.703 21.986 8.376 1.00 95.69 81 GLU A O 1
ATOM 671 N N . GLN A 1 82 ? 3.425 22.401 6.189 1.00 95.00 82 GLN A N 1
ATOM 672 C CA . GLN A 1 82 ? 2.058 22.914 6.345 1.00 95.00 82 GLN A CA 1
ATOM 673 C C . GLN A 1 82 ? 1.095 21.782 6.696 1.00 95.00 82 GLN A C 1
ATOM 675 O O . GLN A 1 82 ? 0.282 21.918 7.613 1.00 95.00 82 GLN A O 1
ATOM 680 N N . GLU A 1 83 ? 1.222 20.645 6.011 1.00 95.94 83 GLU A N 1
ATOM 681 C CA . GLU A 1 83 ? 0.435 19.452 6.318 1.00 95.94 83 GLU A CA 1
ATOM 682 C C . GLU A 1 83 ? 0.779 18.905 7.710 1.00 95.94 83 GLU A C 1
ATOM 684 O O . GLU A 1 83 ? -0.120 18.617 8.501 1.00 95.94 83 GLU A O 1
ATOM 689 N N . ALA A 1 84 ? 2.064 18.857 8.074 1.00 96.12 84 ALA A N 1
ATOM 690 C CA . ALA A 1 84 ? 2.481 18.457 9.416 1.00 96.12 84 ALA A CA 1
ATOM 691 C C . ALA A 1 84 ? 1.920 19.390 10.506 1.00 96.12 84 ALA A C 1
ATOM 693 O O . ALA A 1 84 ? 1.474 18.931 11.561 1.00 96.12 84 ALA A O 1
ATOM 694 N N . ALA A 1 85 ? 1.899 20.705 10.263 1.00 97.44 85 ALA A N 1
ATOM 695 C CA . ALA A 1 85 ? 1.300 21.671 11.179 1.00 97.44 85 ALA A CA 1
ATOM 696 C C . ALA A 1 85 ? -0.216 21.467 11.323 1.00 97.44 85 ALA A C 1
ATOM 698 O O . ALA A 1 85 ? -0.725 21.477 12.447 1.00 97.44 85 ALA A O 1
ATOM 699 N N . ARG A 1 86 ? -0.925 21.217 10.214 1.00 96.56 86 ARG A N 1
ATOM 700 C CA . ARG A 1 86 ? -2.360 20.897 10.213 1.00 96.56 86 ARG A CA 1
ATOM 701 C C . ARG A 1 86 ? -2.647 19.643 11.041 1.00 96.56 86 ARG A C 1
ATOM 703 O O . ARG A 1 86 ? -3.505 19.679 11.920 1.00 96.56 86 ARG A O 1
ATOM 710 N N . GLN A 1 87 ? -1.877 18.575 10.841 1.00 96.25 87 GLN A N 1
ATOM 711 C CA . GLN A 1 87 ? -2.011 17.329 11.604 1.00 96.25 87 GLN A CA 1
ATOM 712 C C . GLN A 1 87 ? -1.778 17.535 13.109 1.00 96.25 87 GLN A C 1
ATOM 714 O O . GLN A 1 87 ? -2.498 16.962 13.925 1.00 96.25 87 GLN A O 1
ATOM 719 N N . ARG A 1 88 ? -0.825 18.393 13.508 1.00 97.25 88 ARG A N 1
ATOM 720 C CA . ARG A 1 88 ? -0.603 18.742 14.926 1.00 97.25 88 ARG A CA 1
ATOM 721 C C . ARG A 1 88 ? -1.793 19.482 15.541 1.00 97.25 88 ARG A C 1
ATOM 723 O O . ARG A 1 88 ? -2.161 19.196 16.679 1.00 97.25 88 ARG A O 1
ATOM 730 N N . GLN A 1 89 ? -2.410 20.404 14.803 1.00 97.62 89 GLN A N 1
ATOM 731 C CA . GLN A 1 89 ? -3.618 21.104 15.257 1.00 97.62 89 GLN A CA 1
ATOM 732 C C . GLN A 1 89 ? -4.807 20.144 15.395 1.00 97.62 89 GLN A C 1
ATOM 734 O O . GLN A 1 89 ? -5.535 20.199 16.387 1.00 97.62 89 GLN A O 1
ATOM 739 N N . GLU A 1 90 ? -4.980 19.228 14.438 1.00 96.94 90 GLU A N 1
ATOM 740 C CA . GLU A 1 90 ? -6.009 18.189 14.516 1.00 96.94 90 GLU A CA 1
ATOM 741 C C . GLU A 1 90 ? -5.786 17.262 15.707 1.00 96.94 90 GLU A C 1
ATOM 743 O O . GLU A 1 90 ? -6.732 17.013 16.446 1.00 96.94 90 GLU A O 1
ATOM 748 N N . ALA A 1 91 ? -4.549 16.825 15.951 1.00 96.50 91 ALA A N 1
ATOM 749 C CA . ALA A 1 91 ? -4.202 15.990 17.097 1.00 96.50 91 ALA A CA 1
ATOM 750 C C . ALA A 1 91 ? -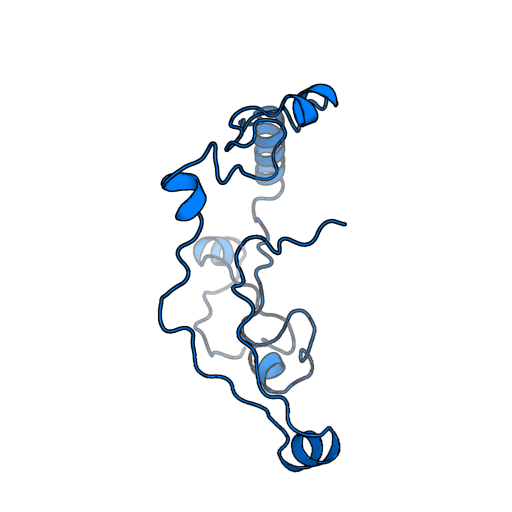4.442 16.700 18.441 1.00 96.50 91 ALA A C 1
ATOM 752 O O . ALA A 1 91 ? -4.861 16.065 19.406 1.00 96.50 91 ALA A O 1
ATOM 753 N N . ALA A 1 92 ? -4.242 18.021 18.513 1.00 96.50 92 ALA A N 1
ATOM 754 C CA . ALA A 1 92 ? -4.557 18.798 19.713 1.00 96.50 92 ALA A CA 1
ATOM 755 C C . ALA A 1 92 ? -6.068 18.827 20.012 1.00 96.50 92 ALA A C 1
ATOM 757 O O . ALA A 1 92 ? -6.469 18.827 21.175 1.00 96.50 92 ALA A O 1
ATOM 758 N N . ARG A 1 93 ? -6.914 18.824 18.972 1.00 96.88 93 ARG A N 1
ATOM 759 C CA . ARG A 1 93 ? -8.379 18.767 19.110 1.00 96.88 93 ARG A CA 1
ATOM 760 C C . ARG A 1 93 ? -8.896 17.337 19.310 1.00 96.88 93 ARG A C 1
ATOM 762 O O . ARG A 1 93 ? -9.826 17.123 20.084 1.00 96.88 93 ARG A O 1
ATOM 769 N N . TRP A 1 94 ? -8.301 16.373 18.614 1.00 96.44 94 TRP A N 1
ATOM 770 C CA . TRP A 1 94 ? -8.693 14.966 18.555 1.00 96.44 94 TRP A CA 1
ATOM 771 C C . TRP A 1 94 ? -7.468 14.078 18.836 1.00 96.44 94 TRP A C 1
ATOM 773 O O . TRP A 1 94 ? -6.800 13.622 17.910 1.00 96.44 94 TRP A O 1
ATOM 783 N N . PRO A 1 95 ? -7.160 13.796 20.114 1.00 94.50 95 PRO A N 1
ATOM 784 C CA . PRO A 1 95 ? -5.875 13.209 20.511 1.00 94.50 95 PRO A CA 1
ATOM 785 C C . PRO A 1 95 ? -5.734 11.708 20.225 1.00 94.50 95 PRO A C 1
ATOM 787 O O . PRO A 1 95 ? -4.707 11.120 20.547 1.00 94.50 95 PRO A O 1
ATOM 790 N N . LEU A 1 96 ? -6.756 11.061 19.655 1.00 94.50 96 LEU A N 1
ATOM 791 C CA . LEU A 1 96 ? -6.704 9.651 19.275 1.00 94.50 96 LEU A CA 1
ATOM 792 C C . LEU A 1 96 ? -6.663 9.522 17.755 1.00 94.50 96 LEU A C 1
ATOM 794 O O . LEU A 1 96 ? -7.594 9.937 17.068 1.00 94.50 96 LEU A O 1
ATOM 798 N N . HIS A 1 97 ? -5.613 8.883 17.244 1.00 95.00 97 HIS A N 1
ATOM 799 C CA . HIS A 1 97 ? -5.496 8.546 15.832 1.00 95.00 97 HIS A CA 1
ATOM 800 C C . HIS A 1 97 ? -6.077 7.149 15.567 1.00 95.00 97 HIS A C 1
ATOM 802 O O . HIS A 1 97 ? -5.654 6.166 16.179 1.00 95.00 97 HIS A O 1
ATOM 808 N N . LEU A 1 98 ? -7.049 7.047 14.658 1.00 94.69 98 LEU A N 1
ATOM 809 C CA . LEU A 1 98 ? -7.673 5.773 14.300 1.00 94.69 98 LEU A CA 1
ATOM 810 C C . LEU A 1 98 ? -6.857 5.058 13.218 1.00 94.69 98 LEU A C 1
ATOM 812 O O . LEU A 1 98 ? -6.815 5.499 12.073 1.00 94.69 98 LEU A O 1
ATOM 816 N N . LEU A 1 99 ? -6.277 3.910 13.565 1.00 95.38 99 LEU A N 1
ATOM 817 C CA . LEU A 1 99 ? -5.606 3.025 12.613 1.00 95.38 99 LEU A CA 1
ATOM 818 C C . LEU A 1 99 ? -6.560 1.916 12.147 1.00 95.38 99 LEU A C 1
ATOM 820 O O . LEU A 1 99 ? -7.019 1.107 12.952 1.00 95.38 99 LEU A O 1
ATOM 824 N N . SER A 1 100 ? -6.828 1.849 10.842 1.00 94.19 100 SER A N 1
ATOM 825 C CA . SER A 1 100 ? -7.708 0.859 10.199 1.00 94.19 100 SER A CA 1
ATOM 826 C C . SER A 1 100 ? -6.912 -0.177 9.394 1.00 94.19 100 SER A C 1
ATOM 828 O O . SER A 1 100 ? -7.069 -0.328 8.182 1.00 94.19 100 SER A O 1
ATOM 830 N N . SER A 1 101 ? -6.012 -0.892 10.073 1.00 93.19 101 SER A N 1
ATOM 831 C CA . SER A 1 101 ? -5.173 -1.917 9.444 1.00 93.19 101 SER A CA 1
ATOM 832 C C . SER A 1 101 ? -5.981 -3.109 8.911 1.00 93.19 101 SER A C 1
ATOM 834 O O . SER A 1 101 ? -7.135 -3.338 9.282 1.00 93.19 101 SER A O 1
ATOM 836 N N . GLN A 1 102 ? -5.368 -3.881 8.007 1.00 94.50 102 GLN A N 1
ATOM 837 C CA . GLN A 1 102 ? -6.022 -5.051 7.424 1.00 94.50 102 GLN A CA 1
ATOM 838 C C . GLN A 1 102 ? -6.384 -6.082 8.511 1.00 94.50 102 GLN A C 1
ATOM 840 O O . GLN A 1 102 ? -5.552 -6.394 9.369 1.00 94.50 102 GLN A O 1
ATOM 845 N N . PRO A 1 103 ? -7.614 -6.624 8.490 1.00 92.12 103 PRO A N 1
ATOM 846 C CA . PRO A 1 103 ? -8.077 -7.548 9.515 1.00 92.12 103 PRO A CA 1
ATOM 847 C C . PRO A 1 103 ? -7.409 -8.924 9.386 1.00 92.12 103 PRO A C 1
ATOM 849 O O . PRO A 1 103 ? -7.187 -9.426 8.291 1.00 92.12 103 PRO A O 1
ATOM 852 N N . ARG A 1 104 ? -7.139 -9.577 10.523 1.00 92.06 104 ARG A N 1
ATOM 853 C CA . ARG A 1 104 ? -6.486 -10.902 10.569 1.00 92.06 104 ARG A CA 1
ATOM 854 C C . ARG A 1 104 ? -7.424 -12.071 10.236 1.00 92.06 104 ARG A C 1
ATOM 856 O O . ARG A 1 104 ? -6.961 -13.106 9.776 1.00 92.06 104 ARG A O 1
ATOM 863 N N . ALA A 1 105 ? -8.715 -11.937 10.537 1.00 94.25 105 ALA A N 1
ATOM 864 C CA . ALA A 1 105 ? -9.685 -13.040 10.513 1.00 94.25 105 ALA A CA 1
ATOM 865 C C . ALA A 1 105 ? -10.641 -13.007 9.308 1.00 94.25 105 ALA A C 1
ATOM 867 O O . ALA A 1 105 ? -11.578 -13.800 9.242 1.00 94.25 105 ALA A O 1
ATOM 868 N N . ARG A 1 106 ? -10.433 -12.070 8.377 1.00 93.25 106 ARG A N 1
ATOM 869 C CA . ARG A 1 106 ? -11.273 -11.868 7.195 1.00 93.25 106 ARG A CA 1
ATOM 870 C C . ARG A 1 106 ? -10.473 -11.190 6.085 1.00 93.25 106 ARG A C 1
ATOM 872 O O . ARG A 1 106 ? -9.438 -10.589 6.355 1.00 93.25 106 ARG A O 1
ATOM 879 N N . LEU A 1 107 ? -10.964 -11.253 4.851 1.00 95.00 107 LEU A N 1
ATOM 880 C CA . LEU A 1 107 ? -10.344 -10.578 3.710 1.00 95.00 107 LEU A CA 1
ATOM 881 C C . LEU A 1 107 ? -11.133 -9.307 3.392 1.00 95.00 107 LEU A C 1
ATOM 883 O O . LEU A 1 107 ? -12.170 -9.357 2.734 1.00 95.00 107 LEU A O 1
ATOM 887 N N . HIS A 1 108 ? -10.657 -8.161 3.877 1.00 93.62 108 HIS A N 1
ATOM 888 C CA . HIS A 1 108 ? -11.430 -6.913 3.863 1.00 93.62 108 HIS A CA 1
ATOM 889 C C . HIS A 1 108 ? -12.801 -7.113 4.540 1.00 93.62 108 HIS A C 1
ATOM 891 O O . HIS A 1 108 ? -12.840 -7.357 5.745 1.00 93.62 108 HIS A O 1
ATOM 897 N N . SER A 1 109 ? -13.908 -7.025 3.798 1.00 94.25 109 SER A N 1
ATOM 898 C CA . SER A 1 109 ? -15.267 -7.328 4.270 1.00 94.25 109 SER A CA 1
ATOM 899 C C . SER A 1 109 ? -15.705 -8.775 4.006 1.00 94.25 109 SER A C 1
ATOM 901 O O . SER A 1 109 ? -16.706 -9.228 4.565 1.00 94.25 109 SER A O 1
ATOM 903 N N . GLN A 1 110 ? -14.980 -9.520 3.167 1.00 97.38 110 GLN A N 1
ATOM 904 C CA . GLN A 1 110 ? -15.328 -10.898 2.833 1.00 97.38 110 GLN A CA 1
ATOM 905 C C . GLN A 1 110 ? -15.206 -11.779 4.070 1.00 97.38 110 GLN A C 1
ATOM 907 O O . GLN A 1 110 ? -14.210 -11.705 4.786 1.00 97.38 110 GLN A O 1
ATOM 912 N N . TYR A 1 111 ? -16.203 -12.638 4.280 1.00 94.81 111 TYR A N 1
ATOM 913 C CA . TYR A 1 111 ? -16.318 -13.535 5.434 1.00 94.81 111 TYR A CA 1
ATOM 914 C C . TYR A 1 111 ? -16.580 -12.856 6.783 1.00 94.81 111 TYR A C 1
ATOM 916 O O . TYR A 1 111 ? -16.458 -13.513 7.815 1.00 94.81 111 TYR A O 1
ATOM 924 N N . ASP A 1 112 ? -17.013 -11.589 6.820 1.00 95.31 112 ASP A N 1
ATOM 925 C CA . ASP A 1 112 ? -17.292 -10.941 8.110 1.00 95.31 112 ASP A CA 1
ATOM 926 C C . ASP A 1 112 ? -18.402 -11.638 8.927 1.00 95.31 112 ASP A C 1
ATOM 928 O O . ASP A 1 112 ? -18.358 -11.690 10.156 1.00 95.31 112 ASP A O 1
ATOM 932 N N . HIS A 1 113 ? -19.375 -12.236 8.237 1.00 93.94 113 HIS A N 1
ATOM 933 C CA . HIS A 1 113 ? -20.443 -13.029 8.848 1.00 93.94 113 HIS A CA 1
ATOM 934 C C . HIS A 1 113 ? -20.008 -14.461 9.216 1.00 93.94 113 HIS A C 1
ATOM 936 O O . HIS A 1 113 ? -20.748 -15.171 9.901 1.00 93.94 113 HIS A O 1
ATOM 942 N N . GLY A 1 114 ? -18.830 -14.898 8.762 1.00 95.31 114 GLY A N 1
ATOM 943 C CA . GLY A 1 114 ? -18.299 -16.232 9.016 1.00 95.31 114 GLY A CA 1
ATOM 944 C C . GLY A 1 114 ? -17.957 -16.440 10.491 1.00 95.31 114 GLY A C 1
ATOM 945 O O . GLY A 1 114 ? -17.650 -15.495 11.219 1.00 95.31 114 GLY A O 1
ATOM 946 N N . SER A 1 115 ? -17.987 -17.695 10.939 1.00 96.00 115 SER A N 1
ATOM 947 C CA . SER A 1 115 ? -17.720 -18.061 12.338 1.00 96.00 115 SER A CA 1
ATOM 948 C C . SER A 1 115 ? -16.356 -17.566 12.830 1.00 96.00 115 SER A C 1
ATOM 950 O O . SER A 1 115 ? -16.264 -17.065 13.947 1.00 96.00 115 SER A O 1
ATOM 952 N N . VAL A 1 116 ? -15.323 -17.626 11.982 1.00 95.19 116 VAL A N 1
ATOM 953 C CA . VAL A 1 116 ? -13.957 -17.182 12.308 1.00 95.19 116 VAL A CA 1
ATOM 954 C C . VAL A 1 116 ? -13.895 -15.675 12.580 1.00 95.19 116 VAL A C 1
ATOM 956 O O . VAL A 1 116 ? -13.323 -15.271 13.588 1.00 95.19 116 VAL A O 1
ATOM 959 N N . SER A 1 117 ? -14.528 -14.844 11.740 1.00 95.25 117 SER A N 1
ATOM 960 C CA . SER A 1 117 ? -14.608 -13.391 11.973 1.00 95.25 117 SER A CA 1
ATOM 961 C C . SER A 1 117 ? -15.473 -13.072 13.195 1.00 95.25 117 SER A C 1
ATOM 963 O O . SER A 1 117 ? -15.085 -12.308 14.076 1.00 95.25 117 SER A O 1
ATOM 965 N N . ARG A 1 118 ? -16.646 -13.708 13.317 1.00 94.81 118 ARG A N 1
ATOM 966 C CA . ARG A 1 118 ? -17.549 -13.494 14.458 1.00 94.81 118 ARG A CA 1
ATOM 967 C C . ARG A 1 118 ? -16.908 -13.849 15.799 1.00 94.81 118 ARG A C 1
ATOM 969 O O . ARG A 1 118 ? -17.190 -13.167 16.779 1.00 94.81 118 ARG A O 1
ATOM 976 N N . ALA A 1 119 ? -16.031 -14.852 15.841 1.00 94.75 119 ALA A N 1
ATOM 977 C CA . ALA A 1 119 ? -15.308 -15.245 17.048 1.00 94.75 119 ALA A CA 1
ATOM 978 C C . ALA A 1 119 ? -14.322 -14.175 17.553 1.00 94.75 119 ALA A C 1
ATOM 980 O O . ALA A 1 119 ? -13.970 -14.188 18.729 1.00 94.75 119 ALA A O 1
ATOM 981 N N . THR A 1 120 ? -13.887 -13.229 16.708 1.00 93.12 120 THR A N 1
ATOM 982 C CA . THR A 1 120 ? -13.009 -12.128 17.142 1.00 93.12 120 THR A CA 1
ATOM 983 C C . THR A 1 120 ? -13.768 -10.913 17.673 1.00 93.12 120 THR A C 1
ATOM 985 O O . THR A 1 120 ? -13.148 -10.000 18.220 1.00 93.12 120 THR A O 1
ATOM 988 N N . LYS A 1 121 ? -15.094 -10.870 17.508 1.00 93.38 121 LYS A N 1
ATOM 989 C CA . LYS A 1 121 ? -15.934 -9.740 17.917 1.00 93.38 121 LYS A CA 1
ATOM 990 C C . LYS A 1 121 ? -16.174 -9.751 19.431 1.00 93.38 121 LYS A C 1
ATOM 992 O O . LYS A 1 121 ? -16.327 -10.801 20.049 1.00 93.38 121 LYS A O 1
ATOM 997 N N . VAL A 1 122 ? -16.264 -8.571 20.037 1.00 91.75 122 VAL A N 1
ATOM 998 C CA . VAL A 1 122 ? -16.622 -8.391 21.453 1.00 91.75 122 VAL A CA 1
ATOM 999 C C . VAL A 1 122 ? -18.081 -7.970 21.515 1.00 91.75 122 VAL A C 1
ATOM 1001 O O . VAL A 1 122 ? -18.441 -6.937 20.957 1.00 91.75 122 VAL A O 1
ATOM 1004 N N . GLN A 1 123 ? -18.936 -8.794 22.131 1.00 91.06 123 GLN A N 1
ATOM 1005 C CA . GLN A 1 123 ? -20.390 -8.563 22.178 1.00 91.06 123 GLN A CA 1
ATOM 1006 C C . GLN A 1 123 ? -20.992 -8.286 20.780 1.00 91.06 123 GLN A C 1
ATOM 1008 O O . GLN A 1 123 ? -21.820 -7.398 20.592 1.00 91.06 123 GLN A O 1
ATOM 1013 N N . GLY A 1 124 ? -20.519 -9.018 19.763 1.00 91.56 124 GLY A N 1
ATOM 1014 C CA . GLY A 1 124 ? -20.972 -8.869 18.374 1.00 91.56 124 GLY A CA 1
ATOM 1015 C C . GLY A 1 124 ? -20.427 -7.643 17.628 1.00 91.56 124 GLY A C 1
ATOM 1016 O O . GLY A 1 124 ? -20.798 -7.435 16.474 1.00 91.56 124 GLY A O 1
ATOM 1017 N N . ARG A 1 125 ? -19.531 -6.855 18.235 1.00 93.06 125 ARG A N 1
ATOM 1018 C CA . ARG A 1 125 ? -18.920 -5.653 17.644 1.00 93.06 125 ARG A CA 1
ATOM 1019 C C . ARG A 1 125 ? -17.437 -5.854 17.352 1.00 93.06 125 ARG A C 1
ATOM 1021 O O . ARG A 1 125 ? -16.774 -6.671 17.988 1.00 93.06 125 ARG A O 1
ATOM 1028 N N . GLU A 1 126 ? -16.911 -5.092 16.399 1.00 92.62 126 GLU A N 1
ATOM 1029 C CA . GLU A 1 126 ? -15.470 -5.081 16.138 1.00 92.62 126 GLU A CA 1
ATOM 1030 C C . GLU A 1 126 ? -14.689 -4.611 17.371 1.00 92.62 126 GLU A C 1
ATOM 1032 O O . GLU A 1 126 ? -15.067 -3.605 17.980 1.00 92.62 126 GLU A O 1
ATOM 1037 N N . PRO A 1 127 ? -13.608 -5.313 17.752 1.00 91.75 127 PRO A N 1
ATOM 1038 C CA . PRO A 1 127 ? -12.761 -4.869 18.842 1.00 91.75 127 PRO A CA 1
ATOM 1039 C C . PRO A 1 127 ? -11.982 -3.614 18.434 1.00 91.75 127 PRO A C 1
ATOM 1041 O O . PRO A 1 127 ? -11.346 -3.576 17.381 1.00 91.75 127 PRO A O 1
ATOM 1044 N N . LEU A 1 128 ? -11.968 -2.615 19.314 1.00 91.12 128 LEU A N 1
ATOM 1045 C CA . LEU A 1 128 ? -11.050 -1.485 19.230 1.00 91.12 128 LEU A CA 1
ATOM 1046 C C . LEU A 1 128 ? -9.845 -1.755 20.133 1.00 91.12 128 LEU A C 1
ATOM 1048 O O . LEU A 1 128 ? -9.998 -2.110 21.302 1.00 91.12 128 LEU A O 1
ATOM 1052 N N . TRP A 1 129 ? -8.646 -1.580 19.585 1.00 91.12 129 TRP A N 1
ATOM 1053 C CA . TRP A 1 129 ? -7.395 -1.699 20.329 1.00 91.12 129 TRP A CA 1
ATOM 1054 C C . TRP A 1 129 ? -6.908 -0.306 20.715 1.00 91.12 129 TRP A C 1
ATOM 1056 O O . TRP A 1 129 ? -6.811 0.576 19.867 1.00 91.12 129 TRP A O 1
ATOM 1066 N N . MET A 1 130 ? -6.610 -0.113 21.998 1.00 93.31 130 MET A N 1
ATOM 1067 C CA . MET A 1 130 ? -6.157 1.159 22.562 1.00 93.31 130 MET A CA 1
ATOM 1068 C C . MET A 1 130 ? -5.034 0.899 23.566 1.00 93.31 130 MET A C 1
ATOM 1070 O O . MET A 1 130 ? -5.015 -0.145 24.225 1.00 93.31 130 MET A O 1
ATOM 1074 N N . HIS A 1 131 ? -4.093 1.836 23.689 1.00 93.75 131 HIS A N 1
ATOM 1075 C CA . HIS A 1 131 ? -3.060 1.759 24.714 1.00 93.75 131 HIS A CA 1
ATOM 1076 C C . HIS A 1 131 ? -3.694 1.818 26.123 1.00 93.75 131 HIS A C 1
ATOM 1078 O O . HIS A 1 131 ? -4.627 2.598 26.329 1.00 93.75 131 HIS A O 1
ATOM 1084 N N . PRO A 1 132 ? -3.219 1.036 27.116 1.00 92.31 132 PRO A N 1
ATOM 1085 C CA . PRO A 1 132 ? -3.847 0.990 28.438 1.00 92.31 132 PRO A CA 1
ATOM 1086 C C . PRO A 1 132 ? -3.975 2.352 29.130 1.00 92.31 132 PRO A C 1
ATOM 1088 O O . PRO A 1 132 ? -5.005 2.610 29.743 1.00 92.31 132 PRO A O 1
ATOM 1091 N N . SER A 1 133 ? -2.975 3.231 29.007 1.00 93.06 133 SER A N 1
ATOM 1092 C CA . SER A 1 133 ? -3.029 4.572 29.609 1.00 93.06 133 SER A CA 1
ATOM 1093 C C . SER A 1 133 ? -4.127 5.447 28.994 1.00 93.06 133 SER A C 1
ATOM 1095 O O . SER A 1 133 ? -4.829 6.147 29.721 1.00 93.06 133 SER A O 1
ATOM 1097 N N . ASP A 1 134 ? -4.329 5.359 27.676 1.00 93.81 134 ASP A N 1
ATOM 1098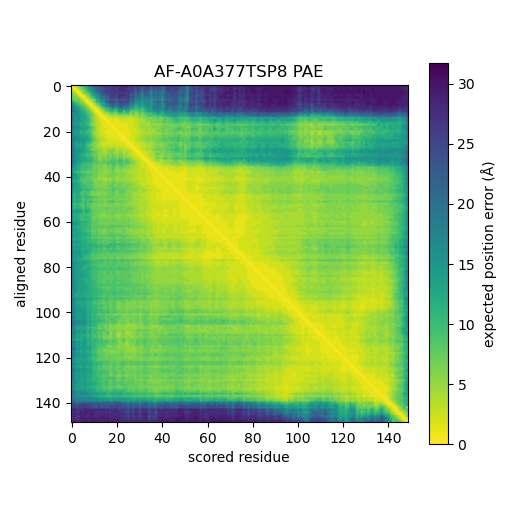 C CA . ASP A 1 134 ? -5.376 6.114 26.977 1.00 93.81 134 ASP A CA 1
ATOM 1099 C C . ASP A 1 134 ? -6.771 5.584 27.327 1.00 93.81 134 ASP A C 1
ATOM 1101 O O . ASP A 1 134 ? -7.721 6.356 27.459 1.00 93.81 134 ASP A O 1
ATOM 1105 N N . ALA A 1 135 ? -6.891 4.265 27.515 1.00 93.44 135 ALA A N 1
ATOM 1106 C CA . ALA A 1 135 ? -8.124 3.619 27.951 1.00 93.44 135 ALA A CA 1
ATOM 1107 C C . ALA A 1 135 ? -8.490 4.029 29.388 1.00 93.44 135 ALA A C 1
ATOM 1109 O O . ALA A 1 135 ? -9.615 4.467 29.639 1.00 93.44 135 ALA A O 1
ATOM 1110 N N . GLN A 1 136 ? -7.524 3.968 30.313 1.00 92.50 136 GLN A N 1
ATOM 1111 C CA . GLN A 1 136 ? -7.707 4.353 31.716 1.00 92.50 136 GLN A CA 1
ATOM 1112 C C . GLN A 1 136 ? -8.106 5.822 31.867 1.00 92.50 136 GLN A C 1
ATOM 1114 O O . GLN A 1 136 ? -9.061 6.117 32.584 1.00 92.50 136 GLN A O 1
ATOM 1119 N N . GLY A 1 137 ? -7.452 6.734 31.137 1.00 92.38 137 GLY A N 1
ATOM 1120 C CA . GLY A 1 137 ? -7.804 8.161 31.124 1.00 92.38 137 GLY A CA 1
ATOM 1121 C C . GLY A 1 137 ? -9.226 8.455 30.623 1.00 92.38 137 GLY A C 1
ATOM 1122 O O . GLY A 1 137 ? -9.709 9.576 30.755 1.00 92.38 137 GLY A O 1
ATOM 1123 N N . ARG A 1 138 ? -9.910 7.451 30.060 1.00 93.06 138 ARG A N 1
ATOM 1124 C CA . ARG A 1 138 ? -11.279 7.526 29.532 1.00 93.06 138 ARG A CA 1
ATOM 1125 C C . ARG A 1 138 ? -12.268 6.630 30.281 1.00 93.06 138 ARG A C 1
ATOM 1127 O O . ARG A 1 138 ? -13.387 6.455 29.812 1.00 93.06 138 ARG A O 1
ATOM 1134 N N . GLY A 1 139 ? -11.871 6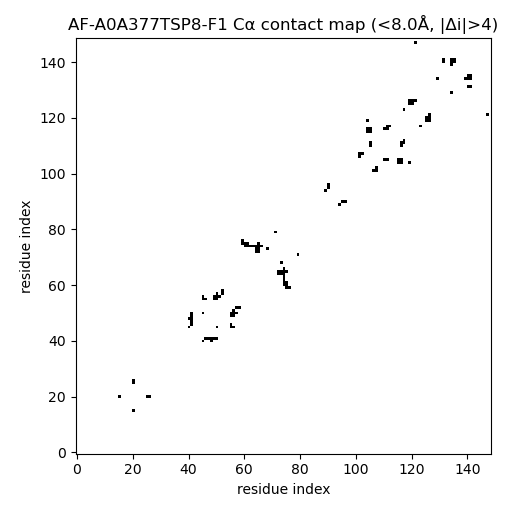.073 31.426 1.00 92.19 139 GLY A N 1
ATOM 1135 C CA . GLY A 1 139 ? -12.728 5.221 32.253 1.00 92.19 139 GLY A CA 1
ATOM 1136 C C . GLY A 1 139 ? -12.896 3.790 31.734 1.00 92.19 139 GLY A C 1
ATOM 1137 O O . GLY A 1 139 ? -13.772 3.074 32.215 1.00 92.19 139 GLY A O 1
ATOM 1138 N N . TYR A 1 140 ? -12.071 3.348 30.779 1.00 86.94 140 TYR A N 1
ATOM 1139 C CA . TYR A 1 140 ? -12.092 1.974 30.284 1.00 86.94 140 TYR A CA 1
ATOM 1140 C C . TYR A 1 140 ? -11.036 1.128 31.010 1.00 86.94 140 TYR A C 1
ATOM 1142 O O . TYR A 1 140 ? -9.843 1.447 30.952 1.00 86.94 140 TYR A O 1
ATOM 1150 N N . PRO A 1 141 ? -11.434 0.041 31.695 1.00 77.44 141 PRO A N 1
ATOM 1151 C CA . PRO A 1 141 ? -10.486 -0.832 32.367 1.00 77.44 141 PRO A CA 1
ATOM 1152 C C . PRO A 1 141 ? -9.622 -1.586 31.351 1.00 77.44 141 PRO A C 1
ATOM 1154 O O . PRO A 1 141 ? -10.021 -1.849 30.213 1.00 77.44 141 PRO A O 1
ATOM 1157 N N . ARG A 1 142 ? -8.422 -1.985 31.780 1.00 69.06 142 ARG A N 1
ATOM 1158 C CA . ARG A 1 142 ? -7.567 -2.870 30.987 1.00 69.06 142 ARG A CA 1
ATOM 1159 C C . ARG A 1 142 ? -8.234 -4.243 30.8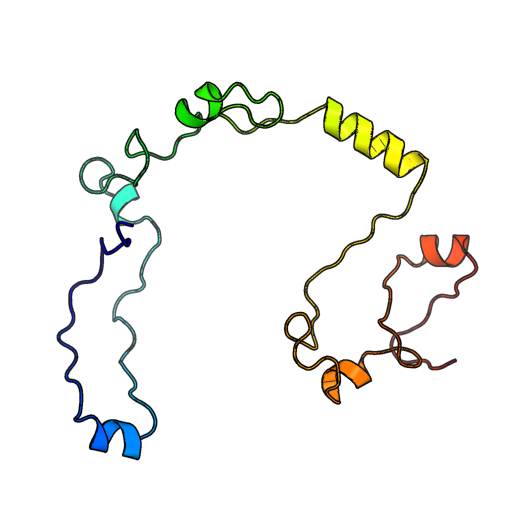95 1.00 69.06 142 ARG A C 1
ATOM 1161 O O . ARG A 1 142 ? -8.281 -4.962 31.884 1.00 69.06 142 ARG A O 1
ATOM 1168 N N . ARG A 1 143 ? -8.695 -4.621 29.704 1.00 67.75 143 ARG A N 1
ATOM 1169 C CA . ARG A 1 143 ? -9.212 -5.968 29.433 1.00 67.75 143 ARG A CA 1
ATOM 1170 C C . ARG A 1 143 ? -8.061 -6.901 29.056 1.00 67.75 143 ARG A C 1
ATOM 1172 O O . ARG A 1 143 ? -7.262 -6.555 28.180 1.00 67.75 143 ARG A O 1
ATOM 1179 N N . GLN A 1 144 ? -7.961 -8.078 29.674 1.00 57.09 144 GLN A N 1
ATOM 1180 C CA . GLN A 1 144 ? -7.088 -9.127 29.144 1.00 57.09 144 GLN A CA 1
ATOM 1181 C C . GLN A 1 144 ? -7.753 -9.780 27.923 1.00 57.09 144 GLN A C 1
ATOM 1183 O O . GLN A 1 144 ? -8.979 -9.792 27.784 1.00 57.09 144 GLN A O 1
ATOM 1188 N N . ARG A 1 145 ? -6.956 -10.297 26.979 1.00 54.22 145 ARG A N 1
ATOM 1189 C CA . ARG A 1 145 ? -7.502 -11.043 25.834 1.00 54.22 145 ARG A CA 1
ATOM 1190 C C . ARG A 1 145 ? -8.295 -12.248 26.364 1.00 54.22 145 ARG A C 1
ATOM 1192 O O . ARG A 1 145 ? -7.680 -13.180 26.860 1.00 54.22 145 ARG A O 1
ATOM 1199 N N . GLY A 1 146 ? -9.626 -12.229 26.225 1.00 51.56 146 GLY A N 1
ATOM 1200 C CA . GLY A 1 146 ? -10.503 -13.375 26.521 1.00 51.56 146 GLY A CA 1
ATOM 1201 C C . GLY A 1 146 ? -11.636 -13.152 27.535 1.00 51.56 146 GLY A C 1
ATOM 1202 O O . GLY A 1 146 ? -12.504 -14.007 27.627 1.00 51.56 146 GLY A O 1
ATOM 1203 N N . GLU A 1 147 ? -11.696 -12.028 28.256 1.00 43.09 147 GLU A N 1
ATOM 1204 C CA . GLU A 1 147 ? -12.649 -11.863 29.379 1.00 43.09 147 GLU A CA 1
ATOM 1205 C C . GLU A 1 147 ? -13.975 -11.200 28.973 1.00 43.09 147 GLU A C 1
ATOM 1207 O O . G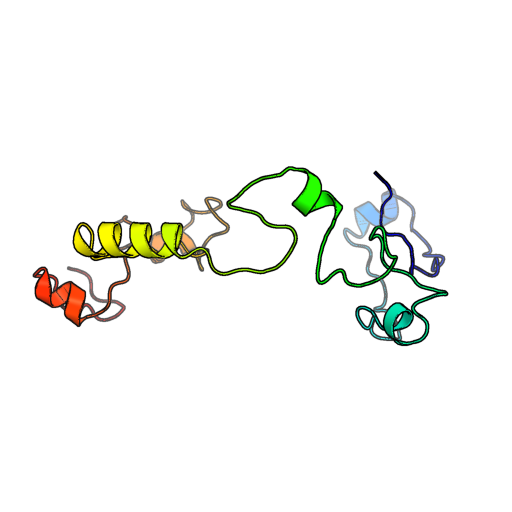LU A 1 147 ? -14.016 -9.990 28.769 1.00 43.09 147 GLU A O 1
ATOM 1212 N N . SER A 1 148 ? -15.085 -11.925 28.817 1.00 44.94 148 SER A N 1
ATOM 1213 C CA . SER A 1 148 ? -16.420 -11.315 28.627 1.00 44.94 148 SER A CA 1
ATOM 1214 C C . SER A 1 148 ? -16.846 -10.465 29.836 1.00 44.94 148 SER A C 1
ATOM 1216 O O . SER A 1 148 ? -16.651 -10.900 30.966 1.00 44.94 148 SER A O 1
ATOM 1218 N N . LEU A 1 149 ? -17.430 -9.284 29.579 1.00 43.88 149 LEU A N 1
ATOM 1219 C CA . LEU A 1 149 ? -18.313 -8.598 30.536 1.00 43.88 149 LEU A CA 1
ATOM 1220 C C . LEU A 1 149 ? -19.655 -9.327 30.583 1.00 43.88 149 LEU A C 1
ATOM 1222 O O . LEU A 1 149 ? -20.130 -9.665 29.468 1.00 43.88 149 LEU A O 1
#

Organism: Klebsiella pneumoniae (NCBI:txid573)

Solvent-accessible surface area (backbone atoms only — not comparable to full-atom values): 10126 Å² total; per-residue (Å²): 136,87,76,92,70,89,76,72,76,82,71,88,72,88,73,74,55,70,68,60,40,62,75,61,72,64,87,89,75,82,76,71,97,60,86,86,64,85,64,47,60,35,73,74,36,42,86,85,40,47,47,99,42,99,86,28,50,90,70,75,61,35,66,74,49,39,69,70,68,45,86,93,50,51,28,43,93,79,84,61,65,68,60,53,50,51,52,52,55,47,37,74,78,47,80,72,85,87,82,86,69,87,58,92,59,34,62,82,74,47,53,53,88,33,71,69,27,49,70,66,31,56,96,85,34,85,72,83,88,72,60,63,69,66,31,47,79,70,78,39,76,84,76,66,98,83,73,83,132

Foldseek 3Di:
DDDPPPPDPPDPDDDDDPVVCVVVVDDDDDDDPDDDDPCPVCVVPQPVQFDPAPVSHPDQFDPVQCVVVDPVGHRHDDDDPVVVVVVVVVCVVVVDDDDDDQDPQAGRCHCCVPPSNQVCAAVSHHDDDDDQVVCVVVVHHDDDPPDHD

Sequence (149 aa):
MRSQDRGRRRRVIALPSFDDFWQQGVLEYSAPERPQIFLADFRADPERYPLSTPSGKIELFSATVAGFGYRECPGHPWWDEQEAARQRQEAARWPLHLLSSQPRARLHSQYDHGSVSRATKVQGREPLWMHPSDAQGRGYPRRQRGESL

Mean predicted aligned error: 8.77 Å

pLDDT: mean 87.78, std 16.63, range [28.62, 98.12]

Secondary structure (DSSP, 8-state):
-----SS-----PPPPPHHHHHHH-----PPPSS---TTHHHHH-TTTS--SSTTSS--SS-HHHHTT--SSS-SS----HHHHHHHHHHHHH-------PPPSSSBTTBTTTSHHHHTT-BTTBPPPP--HHHHHTTT-----TT---

InterPro domains:
  IPR006657 Molybdopterin dinucleotide-binding domain [PF01568] (96-139)
  IPR009010 Aspartate decarboxylase-like domain superfamily [SSF50692] (50-139)
  IPR050612 Prokaryotic Molybdopterin Oxidoreductases [PTHR43742] (11-139)